Protein AF-A0A3R7TCN1-F1 (afdb_monomer_lite)

Radius of gyration: 13.32 Å; chains: 1; bounding box: 38×24×31 Å

Sequence (77 aa):
MHVRKLIICRCFHVSRDDIEQRLADGDDLDTIQGDTGVGCGCGGCMRVVLRLWGPDGNPNDQSVYFNRPEYTELDAS

Foldseek 3Di:
DPPPFAQLDPVQRDTPVNVVVCVVVPDDPVRVCVVRVVCVPPNPSVVVCCCQRNPVHNVPPCVSVPDDPPPPDPPPD

Structure (mmCIF, N/CA/C/O backbone):
data_AF-A0A3R7TCN1-F1
#
_entry.id   AF-A0A3R7TCN1-F1
#
loop_
_atom_site.group_PDB
_atom_site.id
_atom_site.type_symbol
_atom_site.label_atom_id
_atom_site.label_alt_id
_atom_site.label_comp_id
_atom_site.label_asym_id
_atom_site.label_entity_id
_atom_site.label_seq_id
_atom_site.pdbx_PDB_ins_code
_atom_site.Cartn_x
_atom_site.Cartn_y
_atom_site.Cartn_z
_atom_site.occupancy
_atom_site.B_iso_or_equiv
_atom_site.auth_seq_id
_atom_site.auth_comp_id
_atom_site.auth_asym_id
_atom_site.auth_atom_id
_atom_site.pdbx_PDB_model_num
ATOM 1 N N . MET A 1 1 ? -10.799 -11.436 -18.602 1.00 41.25 1 MET A N 1
ATOM 2 C CA . MET A 1 1 ? -10.137 -10.116 -18.686 1.00 41.25 1 MET A CA 1
ATOM 3 C C . MET A 1 1 ? -9.003 -10.119 -17.674 1.00 41.25 1 MET A C 1
ATOM 5 O O . MET A 1 1 ? -9.282 -10.276 -16.496 1.00 41.25 1 MET A O 1
ATOM 9 N N . HIS A 1 2 ? -7.741 -10.065 -18.103 1.00 49.94 2 HIS A N 1
ATOM 10 C CA . HIS A 1 2 ? -6.624 -9.992 -17.157 1.00 49.94 2 HIS A CA 1
ATOM 11 C C . HIS A 1 2 ? -6.449 -8.534 -16.740 1.00 49.94 2 HIS A C 1
ATOM 13 O O . HIS A 1 2 ? -5.826 -7.753 -17.461 1.00 49.94 2 HIS A O 1
ATOM 19 N N . VAL A 1 3 ? -7.036 -8.164 -15.601 1.00 55.56 3 VAL A N 1
ATOM 20 C CA . VAL A 1 3 ? -6.700 -6.910 -14.922 1.00 55.56 3 VAL A CA 1
ATOM 21 C C . VAL A 1 3 ? -5.206 -6.989 -14.618 1.00 55.56 3 VAL A C 1
ATOM 23 O O . VAL A 1 3 ? -4.759 -7.859 -13.872 1.00 55.56 3 VAL A O 1
ATOM 26 N N . ARG A 1 4 ? -4.400 -6.162 -15.289 1.00 60.72 4 ARG A N 1
ATOM 27 C CA . ARG A 1 4 ? -2.962 -6.094 -15.020 1.00 60.72 4 ARG A CA 1
ATOM 28 C C . ARG A 1 4 ? -2.793 -5.548 -13.603 1.00 60.72 4 ARG A C 1
ATOM 30 O O . ARG A 1 4 ? -2.947 -4.344 -13.409 1.00 60.72 4 ARG A O 1
ATOM 37 N N . LYS A 1 5 ? -2.500 -6.430 -12.640 1.00 73.94 5 LYS A N 1
ATOM 38 C CA . LYS A 1 5 ? -2.141 -6.045 -11.270 1.00 73.94 5 LYS A CA 1
ATOM 39 C C . LYS A 1 5 ? -0.959 -5.082 -11.322 1.00 73.94 5 LYS A C 1
ATOM 41 O O . LYS A 1 5 ? 0.069 -5.385 -11.932 1.00 73.94 5 LYS A O 1
ATOM 46 N N . LEU A 1 6 ? -1.117 -3.913 -10.714 1.00 85.69 6 LEU A N 1
ATOM 47 C CA . LEU A 1 6 ? -0.048 -2.929 -10.637 1.00 85.69 6 LEU A CA 1
ATOM 48 C C . LEU A 1 6 ? 0.906 -3.323 -9.512 1.00 85.69 6 LEU A C 1
ATOM 50 O O . LEU A 1 6 ? 0.528 -3.284 -8.346 1.00 85.69 6 LEU A O 1
ATOM 54 N N . ILE A 1 7 ? 2.146 -3.666 -9.855 1.00 90.44 7 ILE A N 1
ATOM 55 C CA . ILE A 1 7 ? 3.189 -3.930 -8.860 1.00 90.44 7 ILE A CA 1
ATOM 56 C C . ILE A 1 7 ? 3.824 -2.607 -8.426 1.00 90.44 7 ILE A C 1
ATOM 58 O O . ILE A 1 7 ? 4.499 -1.951 -9.222 1.00 90.44 7 ILE A O 1
ATOM 62 N N . ILE A 1 8 ? 3.626 -2.243 -7.157 1.00 91.81 8 ILE A N 1
ATOM 63 C CA . ILE A 1 8 ? 4.200 -1.051 -6.521 1.00 91.81 8 ILE A CA 1
ATOM 64 C C . ILE A 1 8 ? 5.643 -1.327 -6.094 1.00 91.8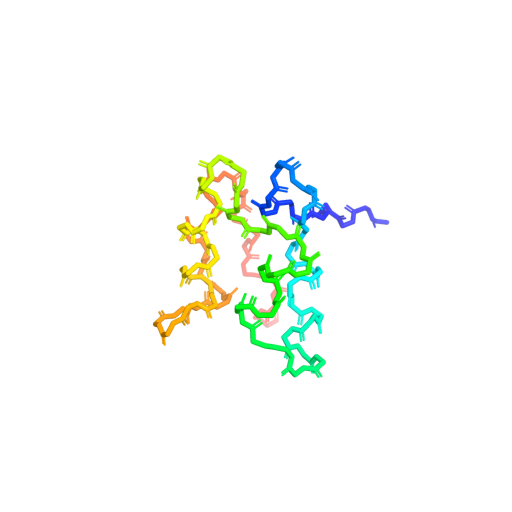1 8 ILE A C 1
ATOM 66 O O . ILE A 1 8 ? 6.550 -0.552 -6.404 1.00 91.81 8 ILE A O 1
ATOM 70 N N . CYS A 1 9 ? 5.888 -2.463 -5.436 1.00 93.81 9 CYS A N 1
ATOM 71 C CA . CYS A 1 9 ? 7.220 -2.874 -5.006 1.00 93.81 9 CYS A CA 1
ATOM 72 C C . CYS A 1 9 ? 7.669 -4.127 -5.748 1.00 93.81 9 CYS A C 1
ATOM 74 O O . CYS A 1 9 ? 7.158 -5.215 -5.504 1.00 93.81 9 CYS A O 1
ATOM 76 N N . ARG A 1 10 ? 8.681 -4.008 -6.612 1.00 91.75 10 ARG A N 1
ATOM 77 C CA . ARG A 1 10 ? 9.253 -5.179 -7.298 1.00 91.75 10 ARG A CA 1
ATOM 78 C C . ARG A 1 10 ? 10.173 -6.024 -6.416 1.00 91.75 10 ARG A C 1
ATOM 80 O O . ARG A 1 10 ? 10.338 -7.196 -6.705 1.00 91.75 10 ARG A O 1
ATOM 87 N N . CYS A 1 11 ? 10.761 -5.455 -5.360 1.00 95.75 11 CYS A N 1
ATOM 88 C CA . CYS A 1 11 ? 11.646 -6.205 -4.458 1.00 95.75 11 CYS A CA 1
ATOM 89 C C . CYS A 1 11 ? 10.890 -7.290 -3.685 1.00 95.75 11 CYS A C 1
ATOM 91 O O . CYS A 1 11 ? 11.390 -8.400 -3.552 1.00 95.75 11 CYS A O 1
ATOM 93 N N . PHE A 1 12 ? 9.686 -6.961 -3.215 1.00 94.62 12 PHE A N 1
ATOM 94 C CA . PHE A 1 12 ? 8.854 -7.846 -2.397 1.00 94.62 12 PHE A CA 1
ATOM 95 C C . PHE A 1 12 ? 7.539 -8.236 -3.088 1.00 94.62 12 PHE A C 1
ATOM 97 O O . PHE A 1 12 ? 6.656 -8.799 -2.460 1.00 94.62 12 PHE A O 1
ATOM 104 N N . HIS A 1 13 ? 7.407 -7.941 -4.387 1.00 93.25 13 HIS A N 1
ATOM 105 C CA . HIS A 1 13 ? 6.213 -8.213 -5.198 1.00 93.25 13 HIS A CA 1
ATOM 106 C C . HIS A 1 13 ? 4.890 -7.697 -4.599 1.00 93.25 13 HIS A C 1
ATOM 108 O O . HIS A 1 13 ? 3.853 -8.332 -4.755 1.00 93.25 13 HIS A O 1
ATOM 114 N N . VAL A 1 14 ? 4.916 -6.521 -3.968 1.00 93.62 14 VAL A N 1
ATOM 115 C CA . VAL A 1 14 ? 3.722 -5.890 -3.381 1.00 93.62 14 VAL A CA 1
ATOM 116 C C . VAL A 1 14 ? 2.939 -5.159 -4.466 1.00 93.62 14 VAL A C 1
ATOM 118 O O . VAL A 1 14 ? 3.497 -4.299 -5.167 1.00 93.62 14 VAL A O 1
ATOM 121 N N . SER A 1 15 ? 1.658 -5.492 -4.616 1.00 92.56 15 SER A N 1
ATOM 122 C CA . SER A 1 15 ? 0.753 -4.839 -5.561 1.00 92.56 15 SER A CA 1
ATOM 123 C C . SER A 1 15 ? -0.031 -3.685 -4.933 1.00 92.56 15 SER A C 1
ATOM 125 O O . SER A 1 15 ? -0.073 -3.532 -3.716 1.00 92.56 15 SER A O 1
ATOM 127 N N . ARG A 1 16 ? -0.637 -2.845 -5.780 1.00 91.19 16 ARG A N 1
ATOM 128 C CA . ARG A 1 16 ? -1.562 -1.788 -5.346 1.00 91.19 16 ARG A CA 1
ATOM 129 C C . ARG A 1 16 ? -2.719 -2.374 -4.544 1.00 91.19 16 ARG A C 1
ATOM 131 O O . ARG A 1 16 ? -2.985 -1.887 -3.455 1.00 91.19 16 ARG A O 1
ATOM 138 N N . ASP A 1 17 ? -3.339 -3.426 -5.072 1.00 91.56 17 ASP A N 1
ATOM 139 C CA . ASP A 1 17 ? -4.493 -4.075 -4.452 1.00 91.56 17 ASP A CA 1
ATOM 140 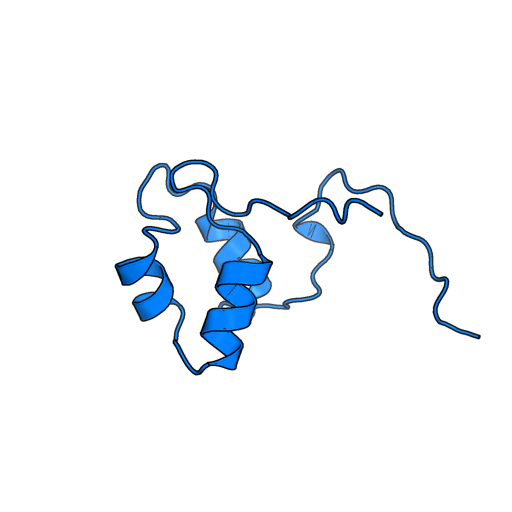C C . ASP A 1 17 ? -4.146 -4.598 -3.049 1.00 91.56 17 ASP A C 1
ATOM 142 O O . ASP A 1 17 ? -4.950 -4.453 -2.138 1.00 91.56 17 ASP A O 1
ATOM 146 N N . ASP A 1 18 ? -2.935 -5.140 -2.848 1.00 93.44 18 ASP A N 1
ATOM 147 C CA . ASP A 1 18 ? -2.498 -5.614 -1.525 1.00 93.44 18 ASP A CA 1
ATOM 148 C C . ASP A 1 18 ? -2.433 -4.465 -0.506 1.00 93.44 18 ASP A C 1
ATOM 150 O O . ASP A 1 18 ? -2.847 -4.626 0.639 1.00 93.44 18 ASP A O 1
ATOM 154 N N . ILE A 1 19 ? -1.932 -3.297 -0.925 1.00 93.56 19 ILE A N 1
ATOM 155 C CA . ILE A 1 19 ? 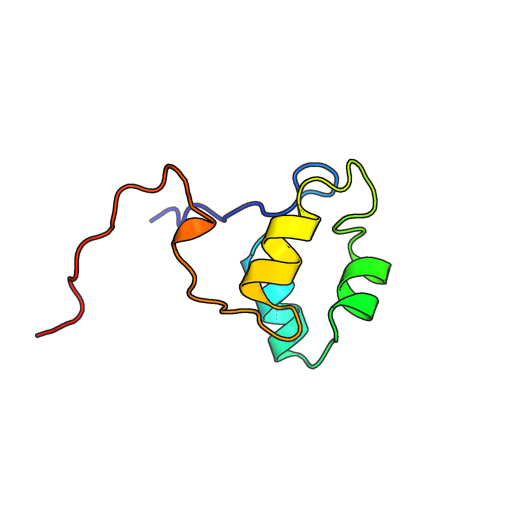-1.847 -2.106 -0.069 1.00 93.56 19 ILE A CA 1
ATOM 156 C C . ILE A 1 19 ? -3.249 -1.554 0.205 1.00 93.56 19 ILE A C 1
ATOM 158 O O . ILE A 1 19 ? -3.584 -1.278 1.351 1.00 93.56 19 ILE A O 1
ATOM 162 N N . GLU A 1 20 ? -4.084 -1.417 -0.825 1.00 93.94 20 GLU A N 1
ATOM 163 C CA . GLU A 1 20 ? -5.444 -0.885 -0.682 1.00 93.94 20 GLU A CA 1
ATOM 164 C C . GLU A 1 20 ? -6.336 -1.787 0.166 1.00 93.94 20 GLU A C 1
ATOM 166 O O . GLU A 1 20 ? -7.121 -1.278 0.961 1.00 93.94 20 GLU A O 1
ATOM 171 N N . GLN A 1 21 ? -6.190 -3.108 0.050 1.00 95.12 21 GLN A N 1
ATOM 172 C CA . GLN A 1 21 ? -6.918 -4.046 0.893 1.00 95.12 21 GLN A CA 1
ATOM 173 C C . GLN A 1 21 ? -6.508 -3.899 2.363 1.00 95.12 21 GLN A C 1
ATOM 175 O O . GLN A 1 21 ? -7.377 -3.789 3.216 1.00 95.12 21 GLN A O 1
ATOM 180 N N . ARG A 1 22 ? -5.205 -3.813 2.663 1.00 95.88 22 ARG A N 1
ATOM 181 C CA . ARG A 1 22 ? -4.710 -3.608 4.037 1.00 95.88 22 ARG A CA 1
ATOM 182 C C . ARG A 1 22 ? -5.191 -2.288 4.638 1.00 95.88 22 ARG A C 1
ATOM 184 O O . ARG A 1 22 ? -5.646 -2.256 5.775 1.00 95.88 22 ARG A O 1
ATOM 191 N N . LEU A 1 23 ? -5.156 -1.214 3.850 1.00 95.44 23 LEU A N 1
ATOM 192 C CA . LEU A 1 23 ? -5.700 0.082 4.258 1.00 95.44 23 LEU A CA 1
ATOM 193 C C . LEU A 1 23 ? -7.212 0.001 4.528 1.00 95.44 23 LEU A C 1
ATOM 195 O O . LEU A 1 23 ? -7.696 0.596 5.486 1.00 95.44 23 LEU A O 1
ATOM 199 N N . ALA A 1 24 ? -7.963 -0.738 3.704 1.00 95.50 24 ALA A N 1
ATOM 200 C CA . ALA A 1 24 ? -9.395 -0.961 3.909 1.00 95.50 24 ALA A CA 1
ATOM 201 C C . ALA A 1 24 ? -9.692 -1.829 5.145 1.00 95.50 24 ALA A C 1
ATOM 203 O O . ALA A 1 24 ? -10.708 -1.613 5.806 1.00 95.50 24 ALA A O 1
ATOM 204 N N . ASP A 1 25 ? -8.794 -2.759 5.473 1.00 96.44 25 ASP A N 1
ATOM 205 C CA . ASP A 1 25 ? -8.841 -3.582 6.685 1.00 96.44 25 ASP A CA 1
ATOM 206 C C . ASP A 1 25 ? -8.459 -2.781 7.953 1.00 96.44 25 ASP A C 1
ATOM 208 O O . ASP A 1 25 ? -8.716 -3.234 9.071 1.00 96.44 25 ASP A O 1
ATOM 212 N N . GLY A 1 26 ? -7.932 -1.560 7.790 1.00 96.06 26 GLY A N 1
ATOM 213 C CA . GLY A 1 26 ? -7.634 -0.611 8.867 1.00 96.06 26 GLY A CA 1
ATOM 214 C C . GLY A 1 26 ? -6.157 -0.505 9.251 1.00 96.06 26 GLY A C 1
ATOM 215 O O . GLY A 1 26 ? -5.847 0.188 10.221 1.00 96.06 26 GLY A O 1
ATOM 216 N N . ASP A 1 27 ? -5.257 -1.155 8.512 1.00 96.94 27 ASP A N 1
ATOM 217 C CA . ASP A 1 27 ? -3.817 -1.059 8.751 1.00 96.94 27 ASP A CA 1
ATOM 218 C C . ASP A 1 27 ? -3.278 0.317 8.334 1.00 96.94 27 ASP A C 1
ATOM 220 O O . ASP A 1 27 ? -3.735 0.919 7.358 1.00 96.94 27 ASP A O 1
ATOM 224 N N . ASP A 1 28 ? -2.255 0.804 9.037 1.00 95.56 28 ASP A N 1
ATOM 225 C CA . ASP A 1 28 ? -1.494 1.983 8.624 1.00 95.56 28 ASP A CA 1
ATOM 226 C C . ASP A 1 28 ? -0.298 1.610 7.731 1.00 95.56 28 ASP A C 1
ATOM 228 O O . ASP A 1 28 ? 0.100 0.448 7.604 1.00 95.56 28 ASP A O 1
ATOM 232 N N . LEU A 1 29 ? 0.290 2.611 7.070 1.00 94.31 29 LEU A N 1
ATOM 233 C CA . LEU A 1 29 ? 1.418 2.380 6.165 1.00 94.31 29 LEU A CA 1
ATOM 234 C C . LEU A 1 29 ? 2.643 1.784 6.863 1.00 94.31 29 LEU A C 1
ATOM 236 O O . LEU A 1 29 ? 3.366 1.018 6.228 1.00 94.31 29 LEU A O 1
ATOM 240 N N . ASP A 1 30 ? 2.862 2.104 8.138 1.00 95.00 30 ASP A N 1
ATOM 241 C CA . ASP A 1 30 ? 3.979 1.563 8.914 1.00 95.00 30 ASP A CA 1
ATOM 242 C C . ASP A 1 30 ? 3.786 0.062 9.180 1.00 95.00 30 ASP A C 1
ATOM 244 O O . ASP A 1 30 ? 4.717 -0.725 8.990 1.00 95.00 30 ASP A O 1
ATOM 248 N N . THR A 1 31 ? 2.567 -0.362 9.524 1.00 96.50 31 THR A N 1
ATOM 249 C CA . THR A 1 31 ? 2.185 -1.776 9.674 1.00 96.50 31 THR A CA 1
ATOM 250 C C . THR A 1 31 ? 2.323 -2.514 8.347 1.00 96.50 31 THR A C 1
ATOM 252 O O . THR A 1 31 ? 2.979 -3.555 8.269 1.00 96.50 31 THR A O 1
ATOM 255 N N . ILE A 1 32 ? 1.799 -1.937 7.262 1.00 95.81 32 ILE A N 1
ATOM 256 C CA . ILE A 1 32 ? 1.919 -2.509 5.914 1.00 95.81 32 ILE A CA 1
ATOM 257 C C . ILE A 1 32 ? 3.392 -2.643 5.512 1.00 95.81 32 ILE A C 1
ATOM 259 O O . ILE A 1 32 ? 3.789 -3.661 4.939 1.00 95.81 32 ILE A O 1
ATOM 263 N N . GLN A 1 33 ? 4.226 -1.646 5.811 1.00 94.56 33 GLN A N 1
ATOM 264 C CA . GLN A 1 33 ? 5.666 -1.695 5.575 1.00 94.56 33 GLN A CA 1
ATOM 265 C C . GLN A 1 33 ? 6.351 -2.787 6.399 1.00 94.56 33 GLN A C 1
ATOM 267 O O . GLN A 1 33 ? 7.175 -3.519 5.843 1.00 94.56 33 GLN A O 1
ATOM 272 N N . GLY A 1 34 ? 6.012 -2.918 7.681 1.00 95.62 34 GLY A N 1
ATOM 273 C CA . GLY A 1 34 ? 6.539 -3.958 8.563 1.00 95.62 34 GLY A CA 1
ATOM 274 C C . GLY A 1 34 ? 6.234 -5.369 8.058 1.00 95.62 34 GLY A C 1
ATOM 275 O O . GLY A 1 34 ? 7.130 -6.212 8.013 1.00 95.62 34 GLY A O 1
ATOM 276 N N . ASP A 1 35 ? 5.006 -5.596 7.599 1.00 96.06 35 ASP A N 1
ATOM 277 C CA . ASP A 1 35 ? 4.536 -6.916 7.175 1.00 96.06 35 ASP A CA 1
ATOM 278 C C . ASP A 1 35 ? 4.972 -7.302 5.760 1.00 96.06 35 ASP A C 1
ATOM 280 O O . ASP A 1 35 ? 5.296 -8.459 5.487 1.00 96.06 35 ASP A O 1
ATOM 284 N N . THR A 1 36 ? 4.938 -6.349 4.828 1.00 93.88 36 THR A N 1
ATOM 285 C CA . THR A 1 36 ? 5.185 -6.621 3.401 1.00 93.88 36 THR A CA 1
ATOM 286 C C . THR A 1 36 ? 6.617 -6.317 2.971 1.00 93.88 36 THR A C 1
ATOM 288 O O . THR A 1 36 ? 7.055 -6.747 1.903 1.00 93.88 36 THR A O 1
ATOM 291 N N . GLY A 1 37 ? 7.350 -5.532 3.763 1.00 93.31 37 GLY A N 1
ATOM 292 C CA . GLY A 1 37 ? 8.663 -5.007 3.402 1.00 93.31 37 GLY A CA 1
ATOM 293 C C . GLY A 1 37 ? 8.624 -3.901 2.343 1.00 93.31 37 GLY A C 1
ATOM 294 O O . GLY A 1 37 ? 9.681 -3.524 1.824 1.00 93.31 37 GLY A O 1
ATOM 295 N N . VAL A 1 38 ? 7.448 -3.365 1.978 1.00 93.62 38 VAL A N 1
ATOM 296 C CA . VAL A 1 38 ? 7.361 -2.285 0.984 1.00 93.62 38 VAL A CA 1
ATOM 297 C C . VAL A 1 38 ? 8.276 -1.118 1.375 1.00 93.62 38 VAL A C 1
ATOM 299 O O . VAL A 1 38 ? 8.256 -0.620 2.489 1.00 93.62 38 VAL A O 1
ATOM 302 N N . GLY A 1 39 ? 9.150 -0.704 0.455 1.00 91.56 39 GLY A N 1
ATOM 303 C CA . GLY A 1 39 ? 10.113 0.372 0.703 1.00 91.56 39 GLY A CA 1
ATOM 304 C C . GLY A 1 39 ? 11.392 -0.018 1.462 1.00 91.56 39 GLY A C 1
ATOM 305 O O . GLY A 1 39 ? 12.330 0.772 1.450 1.00 91.56 39 GLY A O 1
ATOM 306 N N . CYS A 1 40 ? 11.515 -1.232 2.008 1.00 93.12 40 CYS A N 1
ATOM 307 C CA . CYS A 1 40 ? 12.709 -1.666 2.760 1.00 93.12 40 CYS A CA 1
ATOM 308 C C . CYS A 1 40 ? 13.858 -2.204 1.887 1.00 93.12 40 CYS A C 1
ATOM 310 O O . CYS A 1 40 ? 14.985 -2.326 2.352 1.00 93.12 40 CYS A O 1
ATOM 312 N N . GLY A 1 41 ? 13.581 -2.558 0.629 1.00 91.12 41 GLY A N 1
ATOM 313 C CA . GLY A 1 41 ? 14.548 -3.187 -0.276 1.00 91.12 41 GLY A CA 1
ATOM 314 C C . GLY A 1 41 ? 15.442 -2.142 -0.936 1.00 91.12 41 GLY A C 1
ATOM 315 O O . GLY A 1 41 ? 16.428 -1.688 -0.374 1.00 91.12 41 GLY A O 1
ATOM 316 N N . CYS A 1 42 ? 15.079 -1.719 -2.149 1.00 93.00 42 CYS A N 1
ATOM 317 C CA . CYS A 1 42 ? 15.780 -0.631 -2.839 1.00 93.00 42 CYS A CA 1
ATOM 318 C C . CYS A 1 42 ? 15.268 0.777 -2.481 1.00 93.00 42 CYS A C 1
ATOM 320 O O . CYS A 1 42 ? 15.788 1.758 -3.004 1.00 93.00 42 CYS A O 1
ATOM 322 N N . GLY A 1 43 ? 14.188 0.895 -1.698 1.00 91.75 43 GLY A N 1
ATOM 323 C CA . GLY A 1 43 ? 13.550 2.174 -1.347 1.00 91.75 43 GLY A CA 1
ATOM 324 C C . GLY A 1 43 ? 12.802 2.898 -2.477 1.00 91.75 43 GLY A C 1
ATOM 325 O O . GLY A 1 43 ? 11.951 3.740 -2.207 1.00 91.75 43 GLY A O 1
ATOM 326 N N . GLY A 1 44 ? 13.028 2.554 -3.750 1.00 91.00 44 GLY A N 1
ATOM 327 C CA . GLY A 1 44 ? 12.507 3.319 -4.895 1.00 91.00 44 GLY A CA 1
ATOM 328 C C . GLY A 1 44 ? 10.977 3.395 -5.010 1.00 91.00 44 GLY A C 1
ATOM 329 O O . GLY A 1 44 ? 10.448 4.352 -5.573 1.00 91.00 44 GLY A O 1
ATOM 330 N N . CYS A 1 45 ? 10.257 2.417 -4.455 1.00 93.00 45 CYS A N 1
ATOM 331 C CA . CYS A 1 45 ? 8.792 2.418 -4.423 1.00 93.00 45 CYS A CA 1
ATOM 332 C C . CYS A 1 45 ? 8.203 3.356 -3.358 1.00 93.00 45 CYS A C 1
ATOM 334 O O . CYS A 1 45 ? 7.048 3.750 -3.493 1.00 93.00 45 CYS A O 1
ATOM 336 N N . MET A 1 46 ? 8.981 3.782 -2.353 1.00 93.12 46 MET A N 1
ATOM 337 C CA . MET A 1 46 ? 8.453 4.575 -1.238 1.00 93.12 46 MET A CA 1
ATOM 338 C C . MET A 1 46 ? 7.938 5.944 -1.692 1.00 93.12 46 MET A C 1
ATOM 340 O O . MET A 1 46 ? 6.920 6.426 -1.212 1.00 93.12 46 MET A O 1
ATOM 344 N N . ARG A 1 47 ? 8.570 6.536 -2.713 1.00 90.94 47 ARG A N 1
ATOM 345 C CA . ARG A 1 47 ? 8.074 7.772 -3.334 1.00 90.94 47 ARG A CA 1
ATOM 346 C C . ARG A 1 47 ? 6.672 7.605 -3.931 1.00 90.94 47 ARG A C 1
ATOM 348 O O . ARG A 1 47 ? 5.898 8.552 -3.912 1.00 90.94 47 ARG A O 1
ATOM 355 N N . VAL A 1 48 ? 6.358 6.428 -4.476 1.00 91.38 48 VAL A N 1
ATOM 356 C CA . VAL A 1 48 ? 5.024 6.125 -5.016 1.00 91.38 48 VAL A CA 1
ATOM 357 C C . VAL A 1 48 ? 4.037 5.900 -3.875 1.00 91.38 48 VAL A C 1
ATOM 359 O O . VAL A 1 48 ? 2.959 6.481 -3.901 1.00 91.38 48 VAL A O 1
ATOM 362 N N . VAL A 1 49 ? 4.427 5.126 -2.857 1.00 93.06 49 VAL A N 1
ATOM 363 C CA . VAL A 1 49 ? 3.591 4.858 -1.676 1.00 93.06 49 VAL A CA 1
ATOM 364 C C . VAL A 1 49 ? 3.180 6.156 -0.987 1.00 93.06 49 VAL A C 1
ATOM 366 O O . VAL A 1 49 ? 1.993 6.393 -0.807 1.00 93.06 49 VAL A O 1
ATOM 369 N N . LEU A 1 50 ? 4.134 7.039 -0.687 1.00 92.50 50 LEU A N 1
ATOM 370 C CA . LEU A 1 50 ? 3.850 8.319 -0.032 1.00 92.50 50 LEU A CA 1
ATOM 371 C C . LEU A 1 50 ? 2.999 9.250 -0.900 1.00 92.50 50 LEU A C 1
ATOM 373 O O . LEU A 1 50 ? 2.177 9.993 -0.377 1.00 92.50 50 LEU A O 1
ATOM 377 N N . ARG A 1 51 ? 3.165 9.202 -2.226 1.00 92.12 51 ARG A N 1
ATOM 378 C CA . ARG A 1 51 ? 2.365 10.021 -3.141 1.00 92.12 51 ARG A CA 1
ATOM 379 C C . ARG A 1 51 ? 0.911 9.564 -3.235 1.00 92.12 51 ARG A C 1
ATOM 381 O O . ARG A 1 51 ? 0.035 10.393 -3.454 1.00 92.12 51 ARG A O 1
ATOM 388 N N . LEU A 1 52 ? 0.658 8.268 -3.084 1.00 92.56 52 LEU A N 1
ATOM 389 C CA . LEU A 1 52 ? -0.692 7.713 -3.142 1.00 92.56 52 LEU A CA 1
ATOM 390 C C . LEU A 1 52 ? -1.379 7.702 -1.774 1.00 92.56 52 LEU A C 1
ATOM 392 O O . LEU A 1 52 ? -2.546 8.058 -1.687 1.00 92.56 52 LEU A O 1
ATOM 396 N N . TRP A 1 53 ? -0.665 7.323 -0.715 1.00 94.38 53 TRP A N 1
ATOM 397 C CA . TRP A 1 53 ? -1.255 7.013 0.594 1.00 94.38 53 TRP A CA 1
ATOM 398 C C . TRP A 1 53 ? -0.559 7.696 1.776 1.00 94.38 53 TRP A C 1
ATOM 400 O O . TRP A 1 53 ? -0.920 7.444 2.921 1.00 94.38 53 TRP A O 1
ATOM 410 N N . GLY A 1 54 ? 0.455 8.531 1.530 1.00 91.81 54 GLY A N 1
ATOM 411 C CA . GLY A 1 54 ? 1.085 9.322 2.587 1.00 91.81 54 GLY A CA 1
ATOM 412 C C . GLY A 1 54 ? 0.158 10.415 3.144 1.00 91.81 54 GLY A C 1
ATOM 413 O O . GLY A 1 54 ? -0.980 10.546 2.697 1.00 91.81 54 GLY A O 1
ATOM 414 N N . PRO A 1 55 ? 0.647 11.249 4.080 1.00 89.81 55 PRO A N 1
ATOM 415 C CA . PRO A 1 55 ? -0.150 12.301 4.725 1.00 89.81 55 PRO A CA 1
ATOM 416 C C . PRO A 1 55 ? -0.840 13.272 3.752 1.00 89.81 55 PRO A C 1
ATOM 418 O O . PRO A 1 55 ? -1.975 13.669 3.992 1.00 89.81 55 PRO A O 1
ATOM 421 N N . ASP A 1 56 ? -0.176 13.593 2.636 1.00 90.06 56 ASP A N 1
ATOM 422 C CA . ASP A 1 56 ? -0.705 14.423 1.541 1.00 90.06 56 ASP A CA 1
ATOM 423 C C . ASP A 1 56 ? -0.974 13.591 0.269 1.00 90.06 56 ASP A C 1
ATOM 425 O O . ASP A 1 56 ? -0.948 14.098 -0.857 1.00 90.06 56 ASP A O 1
ATOM 429 N N . GLY A 1 57 ? -1.142 12.278 0.434 1.00 88.06 57 GLY A N 1
ATOM 430 C CA . GLY A 1 57 ? -1.293 11.328 -0.656 1.00 88.06 57 GLY A CA 1
ATOM 431 C C . GLY A 1 57 ? -2.657 11.423 -1.337 1.00 88.06 57 GLY A C 1
ATOM 432 O O . GLY A 1 57 ? -3.676 11.696 -0.706 1.00 88.06 57 GLY A O 1
ATOM 433 N N . ASN A 1 58 ? -2.686 11.158 -2.641 1.00 90.00 58 ASN A N 1
ATOM 434 C CA . ASN A 1 58 ? -3.925 10.984 -3.392 1.00 90.00 58 ASN A CA 1
ATOM 435 C C . ASN A 1 58 ? -3.927 9.595 -4.057 1.00 90.00 58 ASN A C 1
ATOM 437 O O . ASN A 1 58 ? -3.198 9.402 -5.033 1.00 90.00 58 ASN A O 1
ATOM 441 N N . PRO A 1 59 ? -4.774 8.643 -3.610 1.00 86.62 59 PRO A N 1
ATOM 442 C CA . PRO A 1 59 ? -4.838 7.288 -4.175 1.00 86.62 59 PRO A CA 1
ATOM 443 C C . PRO A 1 59 ? -5.196 7.249 -5.670 1.00 86.62 59 PRO A C 1
ATOM 445 O O . PRO A 1 59 ? -4.974 6.245 -6.352 1.00 86.62 59 PRO A O 1
ATOM 448 N N . ASN A 1 60 ? -5.734 8.353 -6.193 1.00 84.44 60 ASN A N 1
ATOM 449 C CA . ASN A 1 60 ? -6.099 8.539 -7.592 1.00 84.44 60 ASN A CA 1
ATOM 450 C C . ASN A 1 60 ? -5.090 9.401 -8.372 1.00 84.44 60 ASN A C 1
ATOM 452 O O . ASN A 1 60 ? -5.375 9.778 -9.508 1.00 84.44 60 ASN A O 1
ATOM 456 N N . ASP A 1 61 ? -3.919 9.724 -7.807 1.00 85.81 61 ASP A N 1
ATOM 457 C CA . ASP A 1 61 ? -2.879 10.476 -8.513 1.00 85.81 61 ASP A CA 1
ATOM 458 C C . ASP A 1 61 ? -2.356 9.664 -9.706 1.00 85.81 61 ASP A C 1
ATOM 460 O O . ASP A 1 61 ? -1.624 8.684 -9.564 1.00 85.81 61 ASP A O 1
ATOM 464 N N . GLN A 1 62 ? -2.725 10.090 -10.913 1.00 77.19 62 GLN A N 1
ATOM 465 C CA . GLN A 1 62 ? -2.338 9.417 -12.148 1.00 77.19 62 GLN A CA 1
ATOM 466 C C . GLN A 1 62 ? -0.865 9.653 -12.517 1.00 77.19 62 GLN A C 1
ATOM 468 O O . GLN A 1 62 ? -0.300 8.889 -13.301 1.00 77.19 62 GLN A O 1
ATOM 473 N N . SER A 1 63 ? -0.198 10.644 -11.914 1.00 77.81 63 SER A N 1
ATOM 474 C CA . SER A 1 63 ? 1.209 10.951 -12.190 1.00 77.81 63 SER A CA 1
ATOM 475 C C . SER A 1 63 ? 2.158 9.842 -11.747 1.00 77.81 63 SER A C 1
ATOM 477 O O . SER A 1 63 ? 3.262 9.745 -12.266 1.00 77.81 63 SER A O 1
ATOM 479 N N . VAL A 1 64 ? 1.755 8.939 -10.847 1.00 76.62 64 VAL A N 1
ATOM 480 C CA . VAL A 1 64 ? 2.600 7.778 -10.513 1.00 76.62 64 VAL A CA 1
ATOM 481 C C . VAL A 1 64 ? 2.678 6.762 -11.660 1.00 76.62 64 VAL A C 1
ATOM 483 O O . VAL A 1 64 ? 3.587 5.932 -11.695 1.00 76.62 64 VAL A O 1
ATOM 486 N N . TYR A 1 65 ? 1.768 6.854 -12.631 1.00 71.12 65 TYR A N 1
ATOM 487 C CA . TYR A 1 65 ? 1.671 5.986 -13.796 1.00 71.12 65 TYR A CA 1
ATOM 488 C C . TYR A 1 65 ? 2.284 6.650 -15.034 1.00 71.12 65 TYR A C 1
ATOM 490 O O . TYR A 1 65 ? 1.629 6.754 -16.070 1.00 71.12 65 TYR A O 1
ATOM 498 N N . PHE A 1 66 ? 3.558 7.055 -14.959 1.00 56.47 66 PHE A N 1
ATOM 499 C CA . PHE A 1 66 ? 4.365 7.536 -16.096 1.00 56.47 66 PHE A CA 1
ATOM 500 C C . PHE A 1 66 ? 4.623 6.426 -17.148 1.00 56.47 66 PHE A C 1
ATOM 502 O O . PHE A 1 66 ? 5.770 6.095 -17.412 1.00 56.47 66 PHE A O 1
ATOM 509 N N . ASN A 1 67 ? 3.575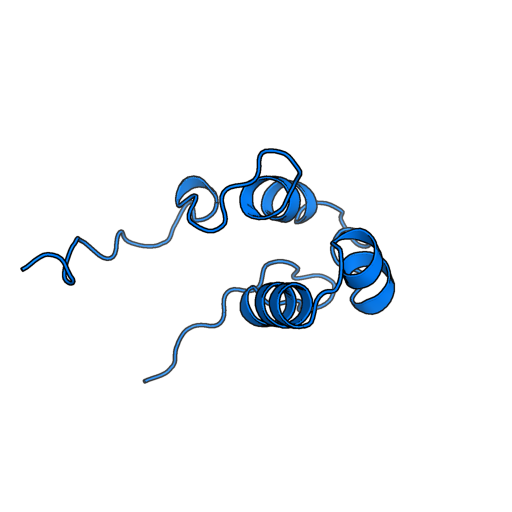 5.770 -17.666 1.00 49.34 67 ASN A N 1
ATOM 510 C CA . ASN A 1 67 ? 3.481 5.058 -18.954 1.00 49.34 67 ASN A CA 1
ATOM 511 C C . ASN A 1 67 ? 2.136 4.311 -19.132 1.00 49.34 67 ASN A C 1
ATOM 513 O O . ASN A 1 67 ? 2.029 3.440 -20.001 1.00 49.34 67 ASN A O 1
ATOM 517 N N . ARG A 1 68 ? 1.119 4.540 -18.285 1.00 54.22 68 ARG A N 1
ATOM 518 C CA . ARG A 1 68 ? -0.201 3.941 -18.532 1.00 54.22 68 ARG A CA 1
ATOM 519 C C . ARG A 1 68 ? -0.841 4.766 -19.652 1.00 54.22 68 ARG A C 1
ATOM 521 O O . ARG A 1 68 ? -0.911 5.979 -19.480 1.00 54.22 68 ARG A O 1
ATOM 528 N N . PRO A 1 69 ? -1.267 4.173 -20.785 1.00 46.00 69 PRO A N 1
ATOM 529 C CA . PRO A 1 69 ? -2.117 4.913 -21.702 1.00 46.00 69 PRO A CA 1
ATOM 530 C C . PRO A 1 69 ? -3.311 5.390 -20.883 1.00 46.00 69 PRO A C 1
ATOM 532 O O . PRO A 1 69 ? -3.911 4.588 -2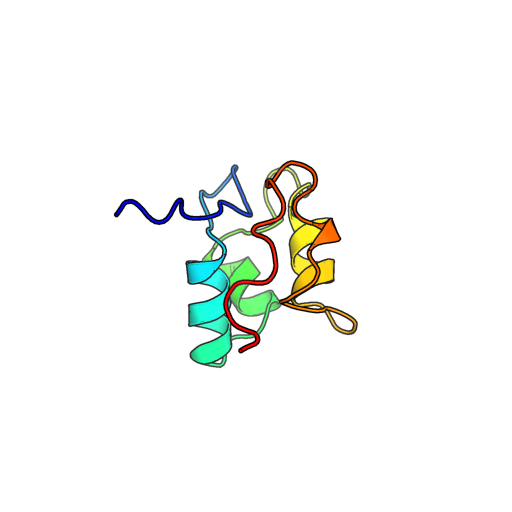0.159 1.00 46.00 69 PRO A O 1
ATOM 535 N N . GLU A 1 70 ? -3.556 6.695 -20.929 1.00 49.69 70 GLU A N 1
ATOM 536 C CA . GLU A 1 70 ? -4.768 7.333 -20.432 1.00 49.69 70 GLU A CA 1
ATOM 537 C C . GLU A 1 70 ? -5.940 6.442 -20.864 1.00 49.69 70 GLU A C 1
ATOM 539 O O . GLU A 1 70 ? -6.244 6.329 -22.053 1.00 49.69 70 GLU A O 1
ATOM 544 N N . TYR A 1 71 ? -6.541 5.708 -19.923 1.00 53.72 71 TYR A N 1
ATOM 545 C CA . TYR A 1 71 ? -7.881 5.198 -20.163 1.00 53.72 71 TYR A CA 1
ATOM 546 C C . TYR A 1 71 ? -8.755 6.428 -20.009 1.00 53.72 71 TYR A C 1
ATOM 548 O O . TYR A 1 71 ? -9.089 6.842 -18.903 1.00 53.72 71 TYR A O 1
ATOM 556 N N . THR A 1 72 ? -8.944 7.063 -21.157 1.00 50.34 72 THR A N 1
ATOM 557 C CA . THR A 1 72 ? -9.902 8.117 -21.431 1.00 50.34 72 THR A CA 1
ATOM 558 C C . THR A 1 72 ? -11.210 7.852 -20.699 1.00 50.34 72 THR A C 1
ATOM 560 O O . THR A 1 72 ? -11.738 6.742 -20.724 1.00 50.34 72 THR A O 1
ATOM 563 N N . GLU A 1 73 ? -11.677 8.904 -20.038 1.00 54.06 73 GLU A N 1
ATOM 564 C CA . GLU A 1 73 ? -13.060 9.222 -19.686 1.00 54.06 73 GLU A CA 1
ATOM 565 C C . GLU A 1 73 ? -14.126 8.354 -20.398 1.00 54.06 73 GLU A C 1
ATOM 567 O O . GLU A 1 73 ? -14.687 8.758 -21.414 1.00 54.06 73 GLU A O 1
ATOM 572 N N . LEU A 1 74 ? -14.440 7.166 -19.871 1.00 56.81 74 LEU A N 1
ATOM 573 C CA . LEU A 1 74 ? -15.546 6.323 -20.366 1.00 56.81 74 LEU A CA 1
ATOM 574 C C . LEU A 1 74 ? -16.542 5.915 -19.270 1.00 56.81 74 LEU A C 1
ATOM 576 O O . LEU A 1 74 ? -17.388 5.052 -19.486 1.00 56.81 74 LEU A O 1
ATOM 580 N N . ASP A 1 75 ? -16.502 6.590 -18.124 1.00 49.88 75 ASP A N 1
ATOM 581 C CA . ASP A 1 75 ? -17.514 6.504 -17.066 1.00 49.88 75 ASP A CA 1
ATOM 582 C C . ASP A 1 75 ? -18.036 7.889 -16.636 1.00 49.88 75 ASP A C 1
ATOM 584 O O . ASP A 1 75 ? -18.503 8.086 -15.517 1.00 49.88 75 ASP A O 1
ATOM 588 N N . ALA A 1 76 ? -18.039 8.843 -17.573 1.00 52.53 76 ALA A N 1
ATOM 589 C CA . ALA A 1 76 ? -18.843 10.057 -17.481 1.00 52.53 76 ALA A CA 1
ATOM 590 C C . ALA A 1 76 ? -19.791 10.165 -18.690 1.00 52.53 76 ALA A C 1
ATOM 592 O O . ALA A 1 76 ? -19.458 10.791 -19.694 1.00 52.53 76 ALA A O 1
ATOM 593 N N . SER A 1 77 ? -21.010 9.640 -18.497 1.00 51.09 77 SER A N 1
ATOM 594 C CA . SER A 1 77 ? -22.237 9.738 -19.329 1.00 51.09 77 SER A CA 1
ATOM 595 C C . SER A 1 77 ? -22.560 8.553 -20.236 1.00 51.09 77 SER A C 1
ATOM 597 O O . SER A 1 77 ? -21.827 8.309 -21.216 1.00 51.09 77 SER A O 1
#

Secondary structure (DSSP, 8-state):
------EEETTTTEEHHHHHHHHHHT--HHHHHHH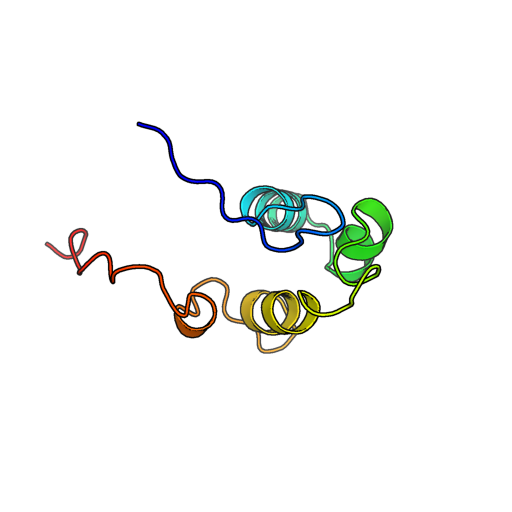H-TTTSSSTTHHHHHHHHSTT--TT-GGG-TT-------S--

pLDDT: mean 83.14, std 16.82, range [41.25, 96.94]